Protein AF-A0A961R0N3-F1 (afdb_monomer_lite)

Secondary structure (DSSP, 8-state):
----PPPPHHHHHTHHHHHHHHHHHHHHHHTT-HHHHHHHHHHHHHHHTTT-HHHHHHHHHHHHHHHHHS---

Structure (mmCIF, N/CA/C/O backbone):
data_AF-A0A961R0N3-F1
#
_entry.id   AF-A0A961R0N3-F1
#
loop_
_atom_site.group_PDB
_atom_site.id
_atom_site.type_symbol
_atom_site.label_atom_id
_atom_site.label_alt_id
_atom_site.label_comp_id
_atom_site.label_asym_id
_atom_site.label_entity_id
_atom_site.label_seq_id
_atom_site.pdbx_PDB_ins_code
_atom_site.Cartn_x
_atom_site.Cartn_y
_atom_site.Cartn_z
_atom_site.occupancy
_atom_site.B_iso_or_equiv
_atom_site.auth_seq_id
_atom_site.auth_comp_id
_atom_site.auth_asym_id
_atom_site.auth_atom_id
_atom_site.pdbx_PDB_model_num
ATOM 1 N N . MET A 1 1 ? -3.414 11.391 -36.169 1.00 39.31 1 MET A N 1
ATOM 2 C CA . MET A 1 1 ? -3.639 10.095 -35.493 1.00 39.31 1 MET A CA 1
ATOM 3 C C . MET A 1 1 ? -2.416 9.798 -34.642 1.00 39.31 1 MET A C 1
ATOM 5 O O . MET A 1 1 ? -1.427 9.303 -35.161 1.00 39.31 1 MET A O 1
ATOM 9 N N . THR A 1 2 ? -2.417 10.200 -33.373 1.00 42.38 2 THR A N 1
ATOM 10 C CA . THR A 1 2 ? -1.322 9.885 -32.447 1.00 42.38 2 THR A CA 1
ATOM 11 C C . THR A 1 2 ? -1.516 8.460 -31.944 1.00 42.38 2 THR A C 1
ATOM 13 O O . THR A 1 2 ? -2.481 8.162 -31.245 1.00 42.38 2 THR A O 1
ATOM 16 N N . ALA A 1 3 ? -0.626 7.557 -32.352 1.00 48.00 3 ALA A N 1
ATOM 17 C CA . ALA A 1 3 ? -0.571 6.212 -31.805 1.00 48.00 3 ALA A CA 1
ATOM 18 C C . ALA A 1 3 ? -0.221 6.316 -30.314 1.00 48.00 3 ALA A C 1
ATOM 20 O O . ALA A 1 3 ? 0.890 6.703 -29.955 1.00 48.00 3 ALA A O 1
ATOM 21 N N . HIS A 1 4 ? -1.184 6.016 -29.443 1.00 49.56 4 HIS A N 1
ATOM 22 C CA . HIS A 1 4 ? -0.916 5.813 -28.027 1.00 49.56 4 HIS A CA 1
ATOM 23 C C . HIS A 1 4 ? -0.108 4.518 -27.921 1.00 49.56 4 HIS A C 1
ATOM 25 O O . HIS A 1 4 ? -0.668 3.426 -28.016 1.00 49.56 4 HIS A O 1
ATOM 31 N N . ALA A 1 5 ? 1.220 4.645 -27.856 1.00 59.16 5 ALA A N 1
ATOM 32 C CA . ALA A 1 5 ? 2.115 3.508 -27.715 1.00 59.16 5 ALA A CA 1
ATOM 33 C C . ALA A 1 5 ? 1.664 2.685 -26.502 1.00 59.16 5 ALA A C 1
ATOM 35 O O . ALA A 1 5 ? 1.572 3.206 -25.389 1.00 59.16 5 ALA A O 1
ATOM 36 N N . LEU A 1 6 ? 1.325 1.415 -26.739 1.00 52.78 6 LEU A N 1
ATOM 37 C CA . LEU A 1 6 ? 0.959 0.493 -25.674 1.00 52.78 6 LEU A CA 1
ATOM 38 C C . LEU A 1 6 ? 2.146 0.436 -24.697 1.00 52.78 6 LEU A C 1
ATOM 40 O O . LEU A 1 6 ? 3.271 0.219 -25.157 1.00 52.78 6 LEU A O 1
ATOM 44 N N . PRO A 1 7 ? 1.943 0.639 -23.383 1.00 55.88 7 PRO A N 1
ATOM 45 C CA . PRO A 1 7 ? 3.040 0.511 -22.438 1.00 55.88 7 PRO A CA 1
ATOM 46 C C . PRO A 1 7 ? 3.638 -0.900 -22.554 1.00 55.88 7 PRO A C 1
ATOM 48 O O . PRO A 1 7 ? 2.874 -1.854 -22.761 1.00 55.88 7 PRO A O 1
ATOM 51 N N . PRO A 1 8 ? 4.971 -1.047 -22.439 1.00 57.22 8 PRO A N 1
ATOM 52 C CA . PRO A 1 8 ? 5.625 -2.348 -22.529 1.00 57.22 8 PRO A CA 1
ATOM 53 C C . PRO A 1 8 ? 4.967 -3.325 -21.549 1.00 57.22 8 PRO A C 1
ATOM 55 O O . PRO A 1 8 ? 4.556 -2.931 -20.454 1.00 57.22 8 PRO A O 1
ATOM 58 N N . ALA A 1 9 ? 4.818 -4.590 -21.952 1.00 56.69 9 ALA A N 1
ATOM 59 C CA . ALA A 1 9 ? 4.099 -5.608 -21.180 1.00 56.69 9 ALA A CA 1
ATOM 60 C C . ALA A 1 9 ? 4.616 -5.718 -19.731 1.00 56.69 9 ALA A C 1
ATOM 62 O O . ALA A 1 9 ? 3.816 -5.889 -18.808 1.00 56.69 9 ALA A O 1
ATOM 63 N N . ASP A 1 10 ? 5.914 -5.486 -19.526 1.00 55.72 10 ASP A N 1
ATOM 64 C CA . ASP A 1 10 ? 6.567 -5.434 -18.217 1.00 55.72 10 ASP A CA 1
ATOM 65 C C . ASP A 1 10 ? 6.015 -4.328 -17.310 1.00 55.72 10 ASP A C 1
ATOM 67 O O . ASP A 1 10 ? 5.820 -4.550 -16.120 1.00 55.72 10 ASP A O 1
ATOM 71 N N . ALA A 1 11 ? 5.656 -3.162 -17.854 1.00 56.22 11 ALA A N 1
ATOM 72 C CA . ALA A 1 11 ? 5.042 -2.081 -17.080 1.00 56.22 11 ALA A CA 1
ATOM 73 C C . ALA A 1 11 ? 3.609 -2.426 -16.641 1.00 56.22 11 ALA A C 1
ATOM 75 O O . ALA A 1 11 ? 3.156 -2.009 -15.572 1.00 56.22 11 ALA A O 1
ATOM 76 N N . ARG A 1 12 ? 2.883 -3.214 -17.447 1.00 57.50 12 ARG A N 1
ATOM 77 C CA . ARG A 1 12 ? 1.520 -3.666 -17.125 1.00 57.50 12 ARG A CA 1
ATOM 78 C C . ARG A 1 12 ? 1.539 -4.800 -16.099 1.00 57.50 12 ARG A C 1
ATOM 80 O O . ARG A 1 12 ? 0.730 -4.780 -15.173 1.00 57.50 12 ARG A O 1
ATOM 87 N N . ALA A 1 13 ? 2.484 -5.732 -16.231 1.00 56.25 13 ALA A N 1
ATOM 88 C CA . ALA A 1 13 ? 2.715 -6.818 -15.283 1.00 56.25 13 ALA A CA 1
ATOM 89 C C . ALA A 1 13 ? 3.263 -6.303 -13.945 1.00 56.25 13 ALA A C 1
ATOM 91 O O . ALA A 1 13 ? 2.739 -6.690 -12.907 1.00 56.25 13 ALA A O 1
ATOM 92 N N . ALA A 1 14 ? 4.207 -5.352 -13.951 1.00 59.72 14 ALA A N 1
ATOM 93 C CA . ALA A 1 14 ? 4.720 -4.694 -12.742 1.00 59.72 14 ALA A CA 1
ATOM 94 C C . ALA A 1 14 ? 3.624 -3.966 -11.943 1.00 59.72 14 ALA A C 1
ATOM 96 O O . ALA A 1 14 ? 3.758 -3.751 -10.740 1.00 59.72 14 ALA A O 1
ATOM 97 N N . ASN A 1 15 ? 2.503 -3.633 -12.585 1.00 70.44 15 ASN A N 1
ATOM 98 C CA . ASN A 1 15 ? 1.365 -3.005 -11.930 1.00 70.44 15 ASN A CA 1
ATOM 99 C C . ASN A 1 15 ? 0.514 -3.996 -11.108 1.00 70.44 15 ASN A C 1
ATOM 101 O O . ASN A 1 15 ? -0.199 -3.570 -10.202 1.00 70.44 15 ASN A O 1
ATOM 105 N N . ILE A 1 16 ? 0.569 -5.307 -11.390 1.00 76.50 16 ILE A N 1
ATOM 106 C CA . ILE A 1 16 ? -0.192 -6.317 -10.631 1.00 76.50 16 ILE A CA 1
ATOM 107 C C . ILE A 1 16 ? 0.382 -6.491 -9.212 1.00 76.50 16 ILE A C 1
ATOM 109 O O . ILE A 1 16 ? -0.392 -6.328 -8.268 1.00 76.50 16 ILE A O 1
ATOM 113 N N . PRO A 1 17 ? 1.699 -6.715 -9.009 1.00 84.75 17 PRO A N 1
ATOM 114 C CA . PRO A 1 17 ? 2.297 -6.756 -7.675 1.00 84.75 17 PRO A CA 1
ATOM 115 C C . PRO A 1 17 ? 2.042 -5.481 -6.873 1.00 84.75 17 PRO A C 1
ATOM 117 O O . PRO A 1 17 ? 1.723 -5.558 -5.693 1.00 84.75 17 PRO A O 1
ATOM 120 N N . VAL A 1 18 ? 2.106 -4.308 -7.515 1.00 87.38 18 VAL A N 1
ATOM 121 C CA . VAL A 1 18 ? 1.829 -3.016 -6.863 1.00 87.38 18 VAL A CA 1
ATOM 122 C C . VAL A 1 18 ? 0.376 -2.921 -6.404 1.00 87.38 18 VAL A C 1
ATOM 124 O O . VAL A 1 18 ? 0.110 -2.470 -5.293 1.00 87.38 18 VAL A O 1
ATOM 127 N N . ARG A 1 19 ? -0.580 -3.374 -7.221 1.00 86.81 19 ARG A N 1
ATOM 128 C CA . ARG A 1 19 ? -2.001 -3.406 -6.845 1.00 86.81 19 ARG A CA 1
ATOM 129 C C . ARG A 1 19 ? -2.275 -4.364 -5.692 1.00 86.81 19 ARG A C 1
ATOM 131 O O . ARG A 1 19 ? -3.018 -4.001 -4.786 1.00 86.81 19 ARG A O 1
ATOM 138 N N . VAL A 1 20 ? -1.676 -5.555 -5.721 1.00 92.69 20 VAL A N 1
ATOM 139 C CA . VAL A 1 20 ? -1.782 -6.530 -4.624 1.00 92.69 20 VAL A CA 1
ATOM 140 C C . VAL A 1 20 ? -1.177 -5.947 -3.350 1.00 92.69 20 VAL A C 1
ATOM 142 O O . VAL A 1 20 ? -1.820 -5.989 -2.309 1.00 92.69 20 VAL A O 1
ATOM 145 N N . LEU A 1 21 ? -0.000 -5.322 -3.440 1.00 92.38 21 LEU A N 1
ATOM 146 C CA . LEU A 1 21 ? 0.638 -4.658 -2.307 1.00 92.38 21 LEU A CA 1
ATOM 147 C C . LEU A 1 21 ? -0.259 -3.564 -1.718 1.00 92.38 21 LEU A C 1
ATOM 149 O O . LEU A 1 21 ? -0.484 -3.559 -0.516 1.00 92.38 21 LEU A O 1
ATOM 153 N N . ILE A 1 22 ? -0.825 -2.683 -2.546 1.00 91.31 22 ILE A N 1
ATOM 154 C CA . ILE A 1 22 ? -1.762 -1.642 -2.094 1.00 91.31 22 ILE A CA 1
ATOM 155 C C . ILE A 1 22 ? -2.971 -2.252 -1.370 1.00 91.31 22 ILE A C 1
ATOM 157 O O . ILE A 1 22 ? -3.360 -1.757 -0.315 1.00 91.31 22 ILE A O 1
ATOM 161 N N . ALA A 1 23 ? -3.547 -3.335 -1.900 1.00 92.81 23 ALA A N 1
ATOM 162 C CA . ALA A 1 23 ? -4.661 -4.023 -1.249 1.00 92.81 23 ALA A CA 1
ATOM 163 C C . ALA A 1 23 ? -4.256 -4.612 0.114 1.00 92.81 23 ALA A C 1
ATOM 165 O O . ALA A 1 23 ? -4.996 -4.464 1.084 1.00 92.81 23 ALA A O 1
ATOM 166 N N . SER A 1 24 ? -3.066 -5.211 0.214 1.00 93.94 24 SER A N 1
ATOM 167 C CA . SER A 1 24 ? -2.530 -5.728 1.479 1.00 93.94 24 SER A CA 1
ATOM 168 C C . SER A 1 24 ? -2.274 -4.620 2.504 1.00 93.94 24 SER A C 1
ATOM 170 O O . SER A 1 24 ? -2.581 -4.788 3.680 1.00 93.94 24 SER A O 1
ATOM 172 N N . LEU A 1 25 ? -1.746 -3.472 2.072 1.00 94.25 25 LEU A N 1
ATOM 173 C CA . LEU A 1 25 ? -1.516 -2.314 2.942 1.00 94.25 25 LEU A CA 1
ATOM 174 C C . LEU A 1 25 ? -2.834 -1.728 3.459 1.00 94.25 25 LEU A C 1
ATOM 176 O O . LEU A 1 25 ? -2.928 -1.375 4.631 1.00 94.25 25 LEU A O 1
ATOM 180 N N . GLN A 1 26 ? -3.860 -1.670 2.607 1.00 91.50 26 GLN A N 1
ATOM 181 C CA . GLN A 1 26 ? -5.199 -1.259 3.022 1.00 91.50 26 GLN A CA 1
ATOM 182 C C . GLN A 1 26 ? -5.783 -2.235 4.051 1.00 91.50 26 GLN A C 1
ATOM 184 O O . GLN A 1 26 ? -6.280 -1.792 5.079 1.00 91.50 26 GLN A O 1
ATOM 189 N N . ALA A 1 27 ? -5.648 -3.545 3.827 1.00 94.44 27 ALA A N 1
ATOM 190 C CA . ALA A 1 27 ? -6.115 -4.556 4.773 1.00 94.44 27 ALA A CA 1
ATOM 191 C C . ALA A 1 27 ? -5.421 -4.452 6.144 1.00 94.44 27 ALA A C 1
ATOM 193 O O . ALA A 1 27 ? -6.072 -4.643 7.166 1.00 94.44 27 ALA A O 1
ATOM 194 N N . LEU A 1 28 ? -4.126 -4.110 6.184 1.00 92.44 28 LEU A N 1
ATOM 195 C CA . LEU A 1 28 ? -3.413 -3.836 7.439 1.00 92.44 28 LEU A CA 1
ATOM 196 C C . LEU A 1 28 ? -3.969 -2.600 8.154 1.00 92.44 28 LEU A C 1
ATOM 198 O O . LEU A 1 28 ? -4.212 -2.644 9.357 1.00 92.44 28 LEU A O 1
ATOM 202 N N . ALA A 1 29 ? -4.210 -1.514 7.419 1.00 89.00 29 ALA A N 1
ATOM 203 C CA . ALA A 1 29 ? -4.803 -0.310 7.990 1.00 89.00 29 ALA A CA 1
ATOM 204 C C . ALA A 1 29 ? -6.201 -0.585 8.570 1.00 89.00 29 ALA A C 1
ATOM 206 O O . ALA A 1 29 ? -6.495 -0.172 9.690 1.00 89.00 29 ALA A O 1
ATOM 207 N N . ASP A 1 30 ? -7.029 -1.337 7.840 1.00 90.50 30 ASP A N 1
ATOM 208 C CA . ASP A 1 30 ? -8.380 -1.718 8.268 1.00 90.50 30 ASP A CA 1
ATOM 209 C C . ASP A 1 30 ? -8.363 -2.695 9.462 1.00 90.50 30 ASP A C 1
ATOM 211 O O . ASP A 1 30 ? -9.311 -2.733 10.243 1.00 90.50 30 ASP A O 1
ATOM 215 N N . ALA A 1 31 ? -7.275 -3.453 9.641 1.00 94.75 31 ALA A N 1
ATOM 216 C CA . ALA A 1 31 ? -7.055 -4.329 10.793 1.00 94.75 31 ALA A CA 1
ATOM 217 C C . ALA A 1 31 ? -6.562 -3.591 12.054 1.00 94.75 31 ALA A C 1
ATOM 219 O O . ALA A 1 31 ? -6.317 -4.236 13.072 1.00 94.75 31 ALA A O 1
ATOM 220 N N . GLY A 1 32 ? -6.423 -2.260 12.006 1.00 91.81 32 GLY A N 1
ATOM 221 C CA . GLY A 1 32 ? -5.934 -1.458 13.129 1.00 91.81 32 GLY A CA 1
ATOM 222 C C . GLY A 1 32 ? -4.413 -1.303 13.179 1.00 91.81 32 GLY A C 1
ATOM 223 O O . GLY A 1 32 ? -3.902 -0.812 14.179 1.00 91.81 32 GLY A O 1
ATOM 224 N N . GLU A 1 33 ? -3.698 -1.641 12.098 1.00 93.38 33 GLU A N 1
ATOM 225 C CA . GLU A 1 33 ? -2.233 -1.532 11.987 1.00 93.38 33 GLU A CA 1
ATOM 226 C C . GLU A 1 33 ? -1.791 -0.438 10.975 1.00 93.38 33 GLU A C 1
ATOM 228 O O . GLU A 1 33 ? -1.031 -0.715 10.033 1.00 93.38 33 GLU A O 1
ATOM 233 N N . PRO A 1 34 ? -2.247 0.827 11.106 1.00 89.62 34 PRO A N 1
ATOM 234 C CA . PRO A 1 34 ? -1.960 1.881 10.131 1.00 89.62 34 PRO A CA 1
ATOM 235 C C . PRO A 1 34 ? -0.476 2.279 10.094 1.00 89.62 34 PRO A C 1
ATOM 237 O O . PRO A 1 34 ? 0.045 2.590 9.020 1.00 89.62 34 PRO A O 1
ATOM 240 N N . ASP A 1 35 ? 0.234 2.225 11.224 1.00 89.88 35 ASP A N 1
ATOM 241 C CA . ASP A 1 35 ? 1.671 2.515 11.296 1.00 89.88 35 ASP A CA 1
ATOM 24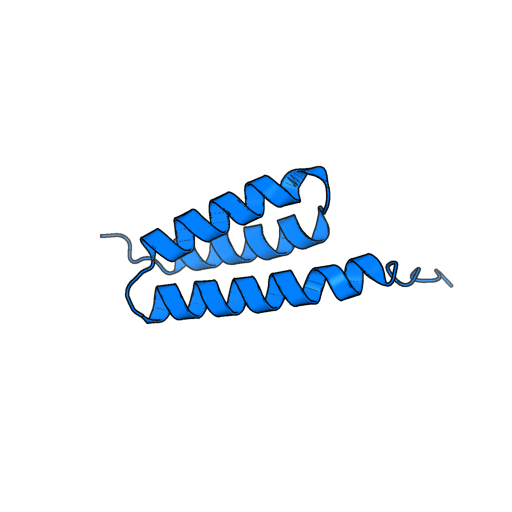2 C C . ASP A 1 35 ? 2.508 1.499 10.515 1.00 89.88 35 ASP A C 1
ATOM 244 O O . ASP A 1 35 ? 3.429 1.868 9.777 1.00 89.88 35 ASP A O 1
ATOM 248 N N . LEU A 1 36 ? 2.175 0.210 10.643 1.00 92.50 36 LEU A N 1
ATOM 249 C CA . LEU A 1 36 ? 2.841 -0.858 9.905 1.00 92.50 36 LEU A CA 1
ATOM 250 C C . LEU A 1 36 ? 2.585 -0.714 8.402 1.00 92.50 36 LEU A C 1
ATOM 252 O O . LEU A 1 36 ? 3.531 -0.777 7.610 1.00 92.50 36 LEU A O 1
ATOM 256 N N . ALA A 1 37 ? 1.334 -0.450 8.014 1.00 91.38 37 ALA A N 1
ATOM 257 C CA . ALA A 1 37 ? 0.977 -0.165 6.628 1.00 91.38 37 ALA A CA 1
ATOM 258 C C . ALA A 1 37 ? 1.773 1.033 6.077 1.00 91.38 37 ALA A C 1
ATOM 260 O O . ALA A 1 37 ? 2.355 0.950 4.994 1.00 91.38 37 ALA A O 1
ATOM 261 N N . CYS A 1 38 ? 1.886 2.123 6.839 1.00 89.25 38 CYS A N 1
ATOM 262 C CA . CYS A 1 38 ? 2.638 3.308 6.429 1.00 89.25 38 CYS A CA 1
ATOM 263 C C . CYS A 1 38 ? 4.137 3.011 6.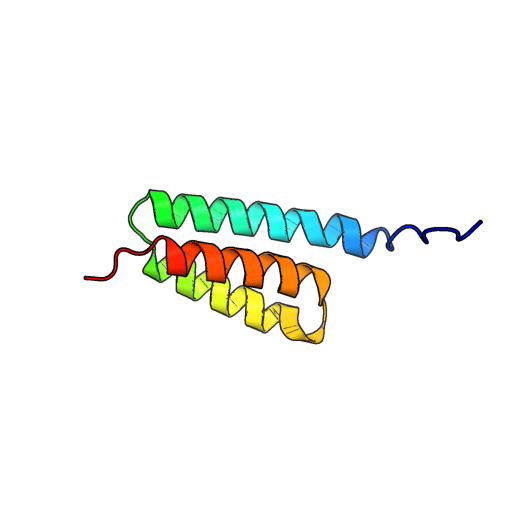234 1.00 89.25 38 CYS A C 1
ATOM 265 O O . CYS A 1 38 ? 4.719 3.378 5.208 1.00 89.25 38 CYS A O 1
ATOM 267 N N . ARG A 1 39 ? 4.764 2.277 7.165 1.00 91.44 39 ARG A N 1
ATOM 268 C CA . ARG A 1 39 ? 6.182 1.882 7.054 1.00 91.44 39 ARG A CA 1
ATOM 269 C C . ARG A 1 39 ? 6.451 1.025 5.818 1.00 91.44 39 ARG A C 1
ATOM 271 O O . ARG A 1 39 ? 7.378 1.326 5.065 1.00 91.44 39 ARG A O 1
ATOM 278 N N . LEU A 1 40 ? 5.639 -0.009 5.590 1.00 94.00 40 LEU A N 1
ATOM 279 C CA . LEU A 1 40 ? 5.787 -0.906 4.437 1.00 94.00 40 LEU A CA 1
ATOM 280 C C . LEU A 1 40 ? 5.563 -0.164 3.113 1.00 94.00 40 LEU A C 1
ATOM 282 O O . LEU A 1 40 ? 6.309 -0.358 2.152 1.00 94.00 40 LEU A O 1
ATOM 286 N N . ALA A 1 41 ? 4.582 0.738 3.073 1.00 90.50 41 ALA A N 1
ATOM 287 C CA . ALA A 1 41 ? 4.340 1.595 1.920 1.00 90.50 41 ALA A CA 1
ATOM 288 C C . ALA A 1 41 ? 5.534 2.525 1.631 1.00 90.50 41 ALA A C 1
ATOM 290 O O . ALA A 1 41 ? 5.936 2.675 0.475 1.00 90.50 41 ALA A O 1
ATOM 291 N N . GLY A 1 42 ? 6.154 3.098 2.668 1.00 90.44 42 GLY A N 1
ATOM 292 C CA . GLY A 1 42 ? 7.370 3.906 2.541 1.00 90.44 42 GLY A CA 1
ATOM 293 C C . GLY A 1 42 ? 8.561 3.117 1.984 1.00 90.44 42 GLY A C 1
ATOM 294 O O . GLY A 1 42 ? 9.241 3.590 1.071 1.00 90.44 42 GLY A O 1
ATOM 295 N N . GLN A 1 43 ? 8.776 1.891 2.471 1.00 92.88 43 GLN A N 1
ATOM 296 C CA . GLN A 1 43 ? 9.819 0.994 1.956 1.00 92.88 43 GLN A CA 1
ATOM 297 C C . GLN A 1 43 ? 9.598 0.648 0.482 1.00 92.88 43 GLN A C 1
ATOM 299 O O . GLN A 1 43 ? 10.529 0.736 -0.321 1.00 92.88 43 GLN A O 1
ATOM 304 N N . ALA A 1 44 ? 8.361 0.316 0.109 1.00 91.62 44 ALA A N 1
ATOM 305 C CA . ALA A 1 44 ? 8.012 0.028 -1.275 1.00 91.62 44 ALA A CA 1
ATOM 306 C C . ALA A 1 44 ? 8.253 1.242 -2.181 1.00 91.62 44 ALA A C 1
ATOM 308 O O . ALA A 1 44 ? 8.882 1.103 -3.228 1.00 91.62 44 ALA A O 1
ATOM 309 N N . CYS A 1 45 ? 7.835 2.439 -1.755 1.00 89.44 45 CYS A N 1
ATOM 310 C CA . CYS A 1 45 ? 8.115 3.685 -2.467 1.00 89.44 45 CYS A CA 1
ATOM 311 C C . CYS A 1 45 ? 9.613 3.911 -2.685 1.00 89.44 45 CYS A C 1
ATOM 313 O O . CYS A 1 45 ? 10.004 4.263 -3.795 1.00 89.44 45 CYS A O 1
ATOM 315 N N . ALA A 1 46 ? 10.445 3.705 -1.660 1.00 90.06 46 ALA A N 1
ATOM 316 C CA . ALA A 1 46 ? 11.894 3.857 -1.776 1.00 90.06 46 ALA A CA 1
ATOM 317 C C . ALA A 1 46 ? 12.499 2.863 -2.781 1.00 90.06 46 ALA A C 1
ATOM 319 O O . ALA A 1 46 ? 13.353 3.254 -3.577 1.00 90.06 46 ALA A O 1
ATOM 320 N N . ALA A 1 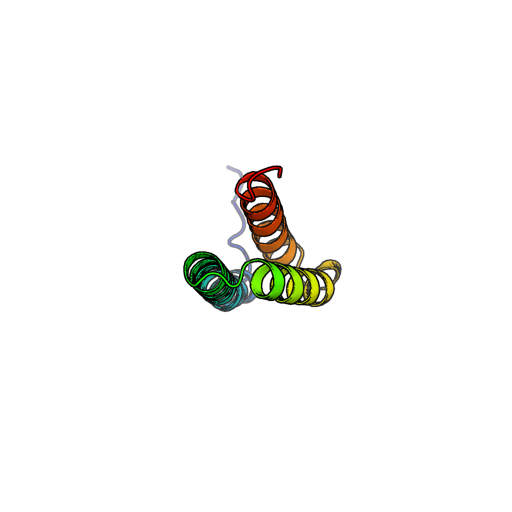47 ? 12.013 1.617 -2.787 1.00 89.94 47 ALA A N 1
ATOM 321 C CA . ALA A 1 47 ? 12.495 0.561 -3.673 1.00 89.94 47 ALA A CA 1
ATOM 322 C C . ALA A 1 47 ? 12.171 0.810 -5.155 1.00 89.94 47 ALA A C 1
ATOM 324 O O . ALA A 1 47 ? 12.950 0.423 -6.018 1.00 89.94 47 ALA A O 1
ATOM 325 N N . VAL A 1 48 ? 11.041 1.456 -5.466 1.00 87.94 48 VAL A N 1
ATOM 326 C CA . VAL A 1 48 ? 10.609 1.661 -6.863 1.00 87.94 48 VAL A CA 1
ATOM 327 C C . VAL A 1 48 ? 10.862 3.070 -7.403 1.00 87.94 48 VAL A C 1
ATOM 329 O O . VAL A 1 48 ? 10.662 3.302 -8.594 1.00 87.94 48 VAL A O 1
ATOM 332 N N . ARG A 1 49 ? 11.286 4.023 -6.558 1.00 84.12 49 ARG A N 1
ATOM 333 C CA . ARG A 1 49 ? 11.372 5.457 -6.903 1.00 84.12 49 ARG A CA 1
ATOM 334 C C . ARG A 1 49 ? 12.219 5.752 -8.142 1.00 84.12 49 ARG A C 1
ATOM 336 O O . ARG A 1 49 ? 11.883 6.674 -8.880 1.00 84.12 49 ARG A O 1
ATOM 343 N N . HIS A 1 50 ? 13.308 5.016 -8.345 1.00 84.06 50 HIS A N 1
ATOM 344 C CA . HIS A 1 50 ? 14.253 5.271 -9.436 1.00 84.06 50 HIS A CA 1
ATOM 345 C C . HIS A 1 50 ? 14.029 4.337 -10.632 1.00 84.06 50 HIS A C 1
ATOM 347 O O . HIS A 1 50 ? 14.128 4.782 -11.771 1.00 84.06 50 HIS A O 1
ATOM 353 N N . ASP A 1 51 ? 13.658 3.080 -10.379 1.00 82.12 51 ASP A N 1
ATOM 354 C CA . ASP A 1 51 ? 13.554 2.045 -11.415 1.00 82.12 51 ASP A CA 1
ATOM 355 C C . ASP A 1 51 ? 12.159 1.922 -12.043 1.00 82.12 51 ASP A C 1
ATOM 357 O O . ASP A 1 51 ? 12.020 1.422 -13.160 1.00 82.12 51 ASP A O 1
ATOM 361 N N . ASN A 1 52 ? 11.099 2.361 -11.353 1.00 82.88 52 ASN A N 1
ATOM 362 C CA . ASN A 1 52 ? 9.730 2.209 -11.841 1.00 82.88 52 ASN A CA 1
ATOM 363 C C . ASN A 1 52 ? 8.834 3.405 -11.456 1.00 82.88 52 ASN A C 1
ATOM 365 O O . ASN A 1 52 ? 8.082 3.346 -10.475 1.00 82.88 52 ASN A O 1
ATOM 369 N N . PRO A 1 53 ? 8.849 4.489 -12.256 1.00 82.56 53 PRO A N 1
ATOM 370 C CA . PRO A 1 53 ? 8.107 5.712 -11.948 1.00 82.56 53 PRO A CA 1
ATOM 371 C C . PRO A 1 53 ? 6.583 5.509 -11.909 1.00 82.56 53 PRO A C 1
ATOM 373 O O . PRO A 1 53 ? 5.891 6.205 -11.166 1.00 82.56 53 PRO A O 1
ATOM 376 N N . ALA A 1 54 ? 6.044 4.542 -12.661 1.00 84.00 54 ALA A N 1
ATOM 377 C CA . ALA A 1 54 ? 4.615 4.226 -12.649 1.00 84.00 54 ALA A CA 1
ATOM 378 C C . ALA A 1 54 ? 4.192 3.541 -11.337 1.00 84.00 54 ALA A C 1
ATOM 380 O O . ALA A 1 54 ? 3.191 3.927 -10.727 1.00 84.00 54 ALA A O 1
ATOM 381 N N . ALA A 1 55 ? 4.977 2.563 -10.873 1.00 85.38 55 ALA A N 1
ATOM 382 C CA . ALA A 1 55 ? 4.772 1.925 -9.574 1.00 85.38 55 ALA A CA 1
ATOM 383 C C . ALA A 1 55 ? 4.912 2.935 -8.428 1.00 85.38 55 ALA A C 1
ATOM 385 O O . ALA A 1 55 ? 4.069 2.974 -7.528 1.00 85.38 55 ALA A O 1
ATOM 386 N N . TRP A 1 56 ? 5.936 3.791 -8.502 1.00 88.44 56 TRP A N 1
ATOM 387 C CA . TRP A 1 56 ? 6.155 4.866 -7.539 1.00 88.44 56 TRP A CA 1
ATOM 388 C C . TRP A 1 56 ? 4.947 5.802 -7.452 1.00 88.44 56 TRP A C 1
ATOM 390 O O . TRP A 1 56 ? 4.473 6.081 -6.352 1.00 88.44 56 TRP A O 1
ATOM 400 N N . HIS A 1 57 ? 4.393 6.232 -8.590 1.00 87.00 57 HIS A N 1
ATOM 401 C CA . HIS A 1 57 ? 3.219 7.104 -8.610 1.00 87.00 57 HIS A CA 1
ATOM 402 C C . HIS A 1 57 ? 2.009 6.473 -7.904 1.00 87.00 57 HIS A C 1
ATOM 404 O O . HIS A 1 57 ? 1.386 7.123 -7.064 1.00 87.00 57 HIS A O 1
ATOM 410 N N . HIS A 1 58 ? 1.693 5.204 -8.186 1.00 85.38 58 HIS A N 1
ATOM 411 C CA . HIS A 1 58 ? 0.563 4.520 -7.545 1.00 85.38 58 HIS A CA 1
ATOM 412 C C . HIS A 1 58 ? 0.728 4.388 -6.028 1.00 85.38 58 HIS A C 1
ATOM 414 O O . HIS A 1 58 ? -0.209 4.690 -5.285 1.00 85.38 58 HIS A O 1
ATOM 420 N N . LEU A 1 59 ? 1.912 3.980 -5.564 1.00 87.00 59 LEU A N 1
ATOM 421 C CA . LEU A 1 59 ? 2.196 3.856 -4.133 1.00 87.00 59 LEU A CA 1
ATOM 422 C C . LEU A 1 59 ? 2.181 5.220 -3.435 1.00 87.00 59 LEU A C 1
ATOM 424 O O . LEU A 1 59 ? 1.622 5.353 -2.348 1.00 87.00 59 LEU A O 1
ATOM 428 N N . ASN A 1 60 ? 2.718 6.254 -4.083 1.00 86.88 60 ASN A N 1
ATOM 429 C CA . ASN A 1 60 ? 2.735 7.603 -3.534 1.00 86.88 60 ASN A CA 1
ATOM 430 C C . ASN A 1 60 ? 1.317 8.183 -3.389 1.00 86.88 60 ASN A C 1
ATOM 432 O O . ASN A 1 60 ? 0.995 8.770 -2.356 1.00 86.88 60 ASN A O 1
ATOM 436 N N . VAL A 1 61 ? 0.439 7.978 -4.380 1.00 87.56 61 VAL A N 1
ATOM 437 C CA . VAL A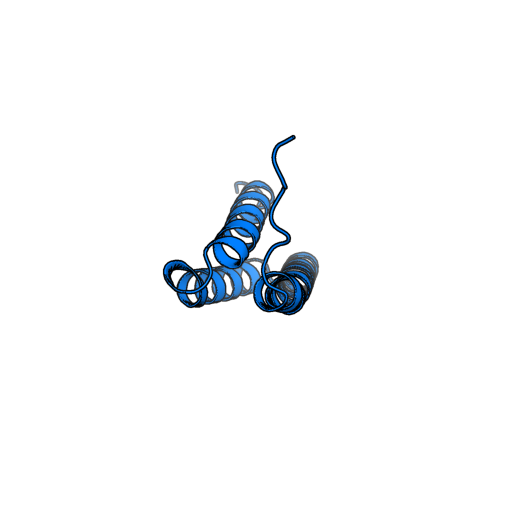 1 61 ? -0.979 8.379 -4.295 1.00 87.56 61 VAL A CA 1
ATOM 438 C C . VAL A 1 61 ? -1.701 7.631 -3.173 1.00 87.56 61 VAL A C 1
ATOM 440 O O . VAL A 1 61 ? -2.479 8.238 -2.435 1.00 87.56 61 VAL A O 1
ATOM 443 N N . PHE A 1 62 ? -1.444 6.329 -3.023 1.00 85.12 62 PHE A N 1
ATOM 444 C CA . PHE A 1 62 ? -2.009 5.538 -1.931 1.00 85.12 62 PHE A CA 1
ATOM 445 C C . PHE A 1 62 ? -1.585 6.077 -0.556 1.00 85.12 62 PHE A C 1
ATOM 447 O O . PHE A 1 62 ? -2.448 6.331 0.284 1.00 85.12 62 PHE A O 1
ATOM 454 N N . LEU A 1 63 ? -0.290 6.343 -0.359 1.00 84.81 63 LEU A N 1
ATOM 455 C CA . LEU A 1 63 ? 0.244 6.927 0.877 1.00 84.81 63 LEU A CA 1
ATOM 456 C C . LEU A 1 63 ? -0.435 8.249 1.241 1.00 84.81 63 LEU A C 1
ATOM 458 O O . LEU A 1 63 ? -0.883 8.419 2.372 1.00 84.81 63 LEU A O 1
ATOM 462 N N . HIS A 1 64 ? -0.568 9.169 0.281 1.00 87.06 64 HIS A N 1
ATOM 463 C CA . HIS A 1 64 ? -1.218 10.460 0.529 1.00 87.06 64 HIS A CA 1
ATOM 464 C C . HIS A 1 64 ? -2.679 10.288 0.962 1.00 87.06 64 HIS A C 1
ATOM 466 O O . HIS A 1 64 ? -3.146 10.994 1.853 1.00 87.06 64 HIS A O 1
ATOM 472 N N . ARG A 1 65 ? -3.399 9.327 0.371 1.00 84.38 65 ARG A N 1
ATOM 473 C CA . ARG A 1 65 ? -4.779 9.010 0.764 1.00 84.38 65 ARG A CA 1
ATOM 474 C C . ARG A 1 65 ? -4.867 8.393 2.153 1.00 84.38 65 ARG A C 1
ATOM 476 O O . ARG A 1 65 ? -5.803 8.711 2.877 1.00 84.38 65 ARG A O 1
ATOM 483 N N . MET A 1 66 ? -3.927 7.526 2.520 1.00 81.38 66 MET A N 1
ATOM 484 C CA . MET A 1 66 ? -3.877 6.945 3.862 1.00 81.38 66 MET A CA 1
ATOM 485 C C . MET A 1 66 ? -3.625 8.009 4.929 1.00 81.38 66 MET A C 1
ATOM 487 O O . MET A 1 66 ? -4.353 8.051 5.914 1.00 81.38 66 MET A O 1
ATOM 491 N N . ILE A 1 67 ? -2.657 8.903 4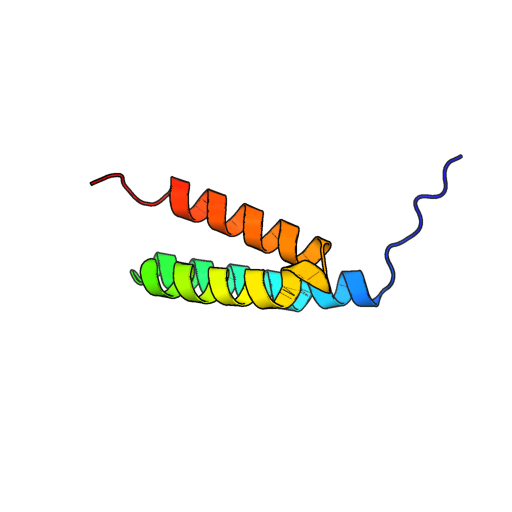.708 1.00 79.06 67 ILE A N 1
ATOM 492 C CA . ILE A 1 67 ? -2.342 9.990 5.649 1.00 79.06 67 ILE A CA 1
ATOM 493 C C . ILE A 1 67 ? -3.560 10.899 5.859 1.00 79.06 67 ILE A C 1
ATOM 495 O O . ILE A 1 67 ? -3.849 11.281 6.984 1.00 79.06 67 ILE A O 1
ATOM 499 N N . GLN A 1 68 ? -4.328 11.189 4.804 1.00 80.38 68 GLN A N 1
ATOM 500 C CA . GLN A 1 68 ? -5.565 11.978 4.910 1.00 80.38 68 GLN A CA 1
ATOM 501 C C . GLN A 1 68 ? -6.700 11.273 5.667 1.00 80.38 68 GLN A C 1
ATOM 503 O O . GLN A 1 68 ? -7.653 11.930 6.077 1.00 80.38 68 GLN A O 1
ATOM 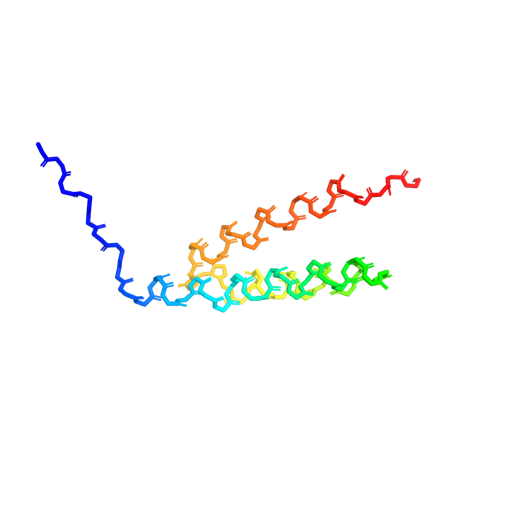508 N N . ARG A 1 69 ? -6.646 9.945 5.805 1.00 72.44 69 ARG A N 1
ATOM 509 C CA . ARG A 1 69 ? -7.647 9.154 6.536 1.00 72.44 69 ARG A CA 1
ATOM 510 C C . ARG A 1 69 ? -7.287 8.944 7.999 1.00 72.44 69 ARG A C 1
ATOM 512 O O . ARG A 1 69 ? -8.147 8.498 8.752 1.00 72.44 69 ARG A O 1
ATOM 519 N N . LEU A 1 70 ? -6.047 9.230 8.387 1.00 65.44 70 LEU A N 1
ATOM 520 C CA . LEU A 1 70 ? -5.647 9.150 9.779 1.00 65.44 70 LEU A CA 1
ATOM 521 C C . LEU A 1 70 ? -6.297 10.331 10.517 1.00 65.44 70 LEU A C 1
ATOM 523 O O . LEU A 1 70 ? -6.106 11.473 10.089 1.00 65.44 70 LEU A O 1
ATOM 527 N N . PRO A 1 71 ? -7.114 10.092 11.557 1.00 57.38 71 PRO A N 1
ATOM 528 C CA . PRO A 1 71 ? -7.686 11.183 12.329 1.00 57.38 71 PRO A CA 1
ATOM 529 C C . PRO A 1 71 ? -6.545 12.023 12.912 1.00 57.38 71 PRO A C 1
ATOM 531 O O . PRO A 1 71 ? -5.588 11.479 13.459 1.00 57.38 71 PRO A O 1
ATOM 534 N N . ALA A 1 72 ? -6.631 13.343 12.734 1.00 57.56 72 ALA A N 1
ATOM 535 C CA . ALA A 1 72 ? -5.800 14.273 13.479 1.00 57.56 72 ALA A CA 1
ATOM 536 C C . ALA A 1 72 ? -6.272 14.197 14.933 1.00 57.56 72 ALA A C 1
ATOM 538 O O . ALA A 1 72 ? -7.364 14.678 15.233 1.00 57.56 72 ALA A O 1
ATOM 539 N N . ASP A 1 73 ? -5.512 13.493 15.768 1.00 52.16 73 ASP A N 1
ATOM 540 C CA . ASP A 1 73 ? -5.647 13.573 17.223 1.00 52.16 73 ASP A CA 1
ATOM 541 C C . ASP A 1 73 ? -5.275 14.988 17.694 1.00 52.16 73 ASP A C 1
ATOM 543 O O . ASP A 1 73 ? -4.189 15.476 17.288 1.00 52.16 73 ASP A O 1
#

Radius of gyration: 14.34 Å; chains: 1; bounding box: 23×21×53 Å

pLDDT: mean 79.49, std 15.37, range [39.31, 94.75]

Foldseek 3Di:
DDPPPDPPVCLVVVVVVLVVLLVVLVVCVVVVNVVVSLVVLVVQLVVQVPPHVPSNVSSVVSNVVSVVPPDDD

Sequence (73 aa):
MTAHALPPADARAANIPVRVLIASLQALADAGEPDLACRLAGQACAAVRHDNPAAWHHLNVFLHRMIQRLPAD